Protein AF-A0A813DJP5-F1 (afdb_monomer)

Nearest PDB structures (foldseek):
  6o1g-assembly1_A  TM=7.938E-01  e=1.113E-01  Homo sapiens
  7bzt-assembly1_E  TM=5.078E-01  e=7.254E+00  Homo sapiens

Organism: Polarella glacialis (NCBI:txid89957)

Radius of gyration: 16.46 Å; Cα contacts (8 Å, |Δi|>4): 208; chains: 1; bounding box: 47×40×33 Å

Structure (mmCIF, N/CA/C/O backbone):
data_AF-A0A813DJP5-F1
#
_entry.id   AF-A0A813DJP5-F1
#
loop_
_atom_site.group_PDB
_atom_site.id
_atom_site.type_symbol
_atom_site.label_atom_id
_atom_site.label_alt_id
_atom_site.label_comp_id
_atom_site.label_asym_id
_atom_site.label_entity_id
_atom_site.label_seq_id
_atom_site.pdbx_PDB_ins_code
_atom_site.Cartn_x
_atom_site.Cartn_y
_atom_site.Cartn_z
_atom_site.occupancy
_atom_site.B_iso_or_equiv
_atom_site.auth_seq_id
_atom_site.auth_comp_id
_atom_site.auth_asym_id
_atom_site.auth_atom_id
_atom_site.pdbx_PDB_model_num
ATOM 1 N N . MET A 1 1 ? 3.042 -13.014 6.540 1.00 70.56 1 MET A N 1
ATOM 2 C CA . MET A 1 1 ? 3.331 -11.970 7.543 1.00 70.56 1 MET A CA 1
ATOM 3 C C . MET A 1 1 ? 2.995 -10.644 6.885 1.00 70.56 1 MET A C 1
ATOM 5 O O . MET A 1 1 ? 3.375 -10.482 5.731 1.00 70.56 1 MET A O 1
ATOM 9 N N . PHE A 1 2 ? 2.245 -9.764 7.552 1.00 77.31 2 PHE A N 1
ATOM 10 C CA . PHE A 1 2 ? 2.017 -8.406 7.051 1.00 77.31 2 PHE A CA 1
ATOM 11 C C . PHE A 1 2 ? 2.867 -7.424 7.827 1.00 77.31 2 PHE A C 1
ATOM 13 O O . PHE A 1 2 ? 2.891 -7.485 9.057 1.00 77.31 2 PHE A O 1
ATOM 20 N N . VAL A 1 3 ? 3.509 -6.511 7.111 1.00 79.00 3 VAL A N 1
ATOM 21 C CA . VAL A 1 3 ? 4.264 -5.417 7.714 1.00 79.00 3 VAL A CA 1
ATOM 22 C C . VAL A 1 3 ? 3.640 -4.083 7.324 1.00 79.00 3 VAL A C 1
ATOM 24 O O . VAL A 1 3 ? 3.271 -3.897 6.155 1.00 79.00 3 VAL A O 1
ATOM 27 N N . PRO A 1 4 ? 3.480 -3.161 8.288 1.00 75.62 4 PRO A N 1
ATOM 28 C CA . PRO A 1 4 ? 3.096 -1.798 7.963 1.00 75.62 4 PRO A CA 1
ATOM 29 C C . PRO A 1 4 ? 4.207 -1.156 7.123 1.00 75.62 4 PRO A C 1
ATOM 31 O O . PRO A 1 4 ? 5.389 -1.403 7.373 1.00 75.62 4 PRO A O 1
ATOM 34 N N . ILE A 1 5 ? 3.847 -0.342 6.126 1.00 75.56 5 ILE A N 1
ATOM 35 C CA . ILE A 1 5 ? 4.854 0.382 5.327 1.00 75.56 5 ILE A CA 1
ATOM 36 C C . ILE A 1 5 ? 5.556 1.436 6.194 1.00 75.56 5 ILE A C 1
ATOM 38 O O . ILE A 1 5 ? 6.775 1.589 6.118 1.00 75.56 5 ILE A O 1
ATOM 42 N N . THR A 1 6 ? 4.807 2.094 7.076 1.00 73.44 6 THR A N 1
ATOM 43 C CA . THR A 1 6 ? 5.283 2.991 8.126 1.00 73.44 6 THR A CA 1
ATOM 44 C C . THR A 1 6 ? 4.370 2.908 9.356 1.00 73.44 6 THR A C 1
ATOM 46 O O . THR A 1 6 ? 3.250 2.407 9.301 1.00 73.44 6 THR A O 1
ATOM 49 N N . CYS A 1 7 ? 4.816 3.440 10.496 1.00 58.84 7 CYS A N 1
ATOM 50 C CA . CYS A 1 7 ? 4.000 3.524 11.714 1.00 58.84 7 CYS A CA 1
ATOM 51 C C . CYS A 1 7 ? 2.957 4.670 11.684 1.00 58.84 7 CYS A C 1
ATOM 53 O O . CYS A 1 7 ? 2.565 5.152 12.746 1.00 58.84 7 CYS A O 1
ATOM 55 N N . GLN A 1 8 ? 2.568 5.176 10.507 1.00 68.12 8 GLN A N 1
ATOM 56 C CA . GLN A 1 8 ? 1.659 6.320 10.335 1.00 68.12 8 GLN A CA 1
ATOM 57 C C . GLN A 1 8 ? 0.484 5.965 9.412 1.00 68.12 8 GLN A C 1
ATOM 59 O O . GLN A 1 8 ? 0.581 5.057 8.595 1.00 68.12 8 GLN A O 1
ATOM 64 N N . GLU A 1 9 ? -0.634 6.687 9.547 1.00 83.44 9 GLU A N 1
ATOM 65 C CA . GLU A 1 9 ? -1.794 6.524 8.662 1.00 83.44 9 GLU A CA 1
ATOM 66 C C . GLU A 1 9 ? -1.436 6.924 7.226 1.00 83.44 9 GLU A C 1
ATOM 68 O O . GLU A 1 9 ? -1.031 8.059 6.943 1.00 83.44 9 GLU A O 1
ATOM 73 N N . GLU A 1 10 ? -1.565 5.972 6.312 1.00 90.12 10 GLU A N 1
ATOM 74 C CA . GLU A 1 10 ? -1.119 6.123 4.941 1.00 90.12 10 GLU A CA 1
ATOM 75 C C . GLU A 1 10 ? -1.893 5.226 3.989 1.00 90.12 10 GLU A C 1
ATOM 77 O O . GLU A 1 10 ? -2.332 4.123 4.323 1.00 90.12 10 GLU A O 1
ATOM 82 N N . ALA A 1 11 ? -2.015 5.729 2.773 1.00 93.94 11 ALA A N 1
ATOM 83 C CA . ALA A 1 11 ? -2.603 5.028 1.662 1.00 93.94 11 ALA A CA 1
ATOM 84 C C . ALA A 1 11 ? -1.498 4.356 0.830 1.00 93.94 11 ALA A C 1
ATOM 86 O O . ALA A 1 11 ? -0.405 4.910 0.654 1.00 93.94 11 ALA A O 1
ATOM 87 N N . CYS A 1 12 ? -1.780 3.167 0.315 1.00 94.62 12 CYS A N 1
ATOM 88 C CA . CYS A 1 12 ? -0.886 2.410 -0.541 1.00 94.62 12 CYS A CA 1
ATOM 89 C C . CYS A 1 12 ? -0.710 3.102 -1.894 1.00 94.62 12 CYS A C 1
ATOM 91 O O . CYS A 1 12 ? -1.632 3.722 -2.433 1.00 94.62 12 CYS A O 1
ATOM 93 N N . ARG A 1 13 ? 0.492 3.007 -2.461 1.00 94.88 13 ARG A N 1
ATOM 94 C CA . ARG A 1 13 ? 0.806 3.558 -3.781 1.00 94.88 13 ARG A CA 1
ATOM 95 C C . ARG A 1 13 ? 1.6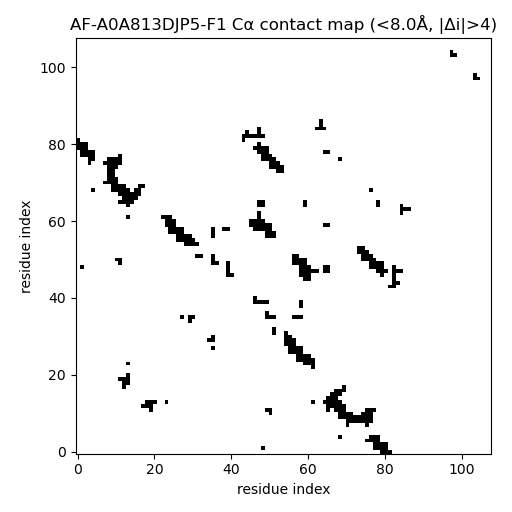53 2.590 -4.599 1.00 94.88 13 ARG A C 1
ATOM 97 O O . ARG A 1 13 ? 2.378 1.755 -4.056 1.00 94.88 13 ARG A O 1
ATOM 104 N N . GLY A 1 14 ? 1.558 2.723 -5.919 1.00 90.94 14 GLY A N 1
ATOM 105 C CA . GLY A 1 14 ? 2.338 1.947 -6.878 1.00 90.94 14 GLY A CA 1
ATOM 106 C C . GLY A 1 14 ? 3.805 2.374 -6.894 1.00 90.94 14 GLY A C 1
ATOM 107 O O . GLY A 1 14 ? 4.484 2.320 -5.873 1.00 90.94 14 GLY A O 1
ATOM 108 N N . ALA A 1 15 ? 4.319 2.784 -8.052 1.00 89.31 15 ALA A N 1
ATOM 109 C CA . ALA A 1 15 ? 5.737 3.109 -8.222 1.00 89.31 15 ALA A CA 1
ATOM 110 C C . ALA A 1 15 ? 6.176 4.391 -7.489 1.00 89.31 15 ALA A C 1
ATOM 112 O O . ALA A 1 15 ? 7.333 4.515 -7.094 1.00 89.31 15 ALA A O 1
ATOM 113 N N . THR A 1 16 ? 5.268 5.352 -7.309 1.00 89.75 16 THR A N 1
ATOM 114 C CA . THR A 1 16 ? 5.553 6.654 -6.681 1.00 89.75 16 THR A CA 1
ATOM 115 C C . THR A 1 16 ? 4.420 7.061 -5.748 1.00 89.75 16 THR A C 1
ATOM 117 O O . THR A 1 16 ? 3.317 6.540 -5.864 1.00 89.75 16 THR A O 1
ATOM 120 N N . ALA A 1 17 ? 4.639 8.043 -4.873 1.00 90.31 17 ALA A N 1
ATOM 121 C CA . ALA A 1 17 ? 3.608 8.515 -3.944 1.00 90.31 17 ALA A CA 1
ATOM 122 C C . ALA A 1 17 ? 2.353 9.100 -4.641 1.00 90.31 17 ALA A C 1
ATOM 124 O O . ALA A 1 17 ? 1.288 9.194 -4.027 1.00 90.31 17 ALA A O 1
ATOM 125 N N . ALA A 1 18 ? 2.470 9.482 -5.919 1.00 90.38 18 ALA A N 1
ATOM 126 C CA . ALA A 1 18 ? 1.365 9.968 -6.748 1.00 90.38 18 ALA A CA 1
ATOM 127 C C . ALA A 1 18 ? 0.644 8.848 -7.526 1.00 90.38 18 ALA A C 1
ATOM 129 O O . ALA A 1 18 ? -0.430 9.086 -8.071 1.00 90.38 18 ALA A O 1
ATOM 130 N N . ASP A 1 19 ? 1.208 7.638 -7.580 1.00 89.19 19 ASP A N 1
ATOM 131 C CA . ASP A 1 19 ? 0.649 6.505 -8.320 1.00 89.19 19 ASP A CA 1
ATOM 132 C C . ASP A 1 19 ? -0.465 5.818 -7.513 1.00 89.19 19 ASP A C 1
ATOM 134 O O . ASP A 1 19 ? -0.216 4.937 -6.685 1.00 89.19 19 ASP A O 1
ATOM 138 N N . ASN A 1 20 ? -1.701 6.268 -7.734 1.00 87.88 20 ASN A N 1
ATOM 139 C CA . ASN A 1 20 ? -2.926 5.783 -7.093 1.00 87.88 20 ASN A CA 1
ATOM 140 C C . ASN A 1 20 ? -3.880 5.073 -8.075 1.00 87.88 20 ASN A C 1
ATOM 142 O O . ASN A 1 20 ? -5.087 5.009 -7.825 1.00 87.88 20 ASN A O 1
ATOM 146 N N . SER A 1 21 ? -3.355 4.581 -9.201 1.00 88.75 21 SER A N 1
ATOM 147 C CA . SER A 1 21 ? -4.173 3.980 -10.256 1.00 88.75 21 SER A CA 1
ATOM 148 C C . SER A 1 21 ? -4.974 2.779 -9.744 1.00 88.75 21 SER A C 1
ATOM 150 O O . SER A 1 21 ? -4.426 1.870 -9.120 1.00 88.75 21 SER A O 1
ATOM 152 N N . ASN A 1 22 ? -6.266 2.734 -10.080 1.00 86.19 22 ASN A N 1
ATOM 153 C CA . ASN A 1 22 ? -7.160 1.620 -9.740 1.00 86.19 22 ASN A CA 1
ATOM 154 C C . ASN A 1 22 ? -6.786 0.296 -10.424 1.00 86.19 22 ASN A C 1
ATOM 156 O O . ASN A 1 22 ? -7.242 -0.756 -10.003 1.00 86.19 22 ASN A O 1
ATOM 160 N N . SER A 1 23 ? -5.914 0.324 -11.433 1.00 87.06 23 SER A N 1
ATOM 161 C CA . SER A 1 23 ? -5.375 -0.883 -12.065 1.00 87.06 23 SER A CA 1
ATOM 162 C C . SER A 1 23 ? -4.438 -1.683 -11.152 1.00 87.06 23 SER A C 1
ATOM 164 O O . SER A 1 23 ? -4.054 -2.796 -11.497 1.00 87.06 23 SER A O 1
ATOM 166 N N . CYS A 1 24 ? -4.000 -1.103 -10.031 1.00 86.06 24 CYS A N 1
ATOM 167 C CA . CYS A 1 24 ? -3.023 -1.711 -9.129 1.00 86.06 24 CYS A CA 1
ATOM 168 C C . CYS A 1 24 ? -3.656 -2.588 -8.037 1.00 86.06 24 CYS A C 1
ATOM 170 O O . CYS A 1 24 ? -2.937 -3.345 -7.372 1.00 86.06 24 CYS A O 1
ATOM 172 N N . TYR A 1 25 ? -4.970 -2.475 -7.838 1.00 90.06 25 TYR A N 1
ATOM 173 C CA . TYR A 1 25 ? -5.693 -3.132 -6.759 1.00 90.06 25 TYR A CA 1
ATOM 174 C C . TYR A 1 25 ? -7.112 -3.524 -7.168 1.00 90.06 25 TYR A C 1
ATOM 176 O O . TYR A 1 25 ? -7.705 -2.976 -8.090 1.00 90.06 25 TYR A O 1
ATOM 184 N N . GLU A 1 26 ? -7.682 -4.456 -6.420 1.00 91.88 26 GLU A N 1
ATOM 185 C CA . GLU A 1 26 ? -9.083 -4.839 -6.511 1.00 91.88 26 GLU A CA 1
ATOM 186 C C . GLU A 1 26 ? -9.831 -4.313 -5.288 1.00 91.88 26 GLU A C 1
ATOM 188 O O . GLU A 1 26 ? -9.399 -4.496 -4.148 1.00 91.88 26 GLU A O 1
ATOM 193 N N . LEU A 1 27 ? -10.967 -3.658 -5.516 1.00 92.19 27 LEU A N 1
ATOM 194 C CA . LEU A 1 27 ? -11.842 -3.220 -4.435 1.00 92.19 27 LEU A CA 1
ATOM 195 C C . LEU A 1 27 ? -12.691 -4.390 -3.944 1.00 92.19 27 LEU A C 1
ATOM 197 O O . LEU A 1 27 ? -13.440 -4.990 -4.714 1.00 92.19 27 LEU A O 1
ATOM 201 N N . VAL A 1 28 ? -12.625 -4.665 -2.644 1.00 90.50 28 VAL A N 1
ATOM 202 C CA . VAL A 1 28 ? -13.418 -5.710 -1.994 1.00 90.50 28 VAL A CA 1
ATOM 203 C C . VAL A 1 28 ? -14.222 -5.143 -0.827 1.00 90.50 28 VAL A C 1
ATOM 205 O O . VAL A 1 28 ? -13.814 -4.203 -0.139 1.00 90.50 28 VAL A O 1
ATOM 208 N N . ALA A 1 29 ? -15.398 -5.725 -0.596 1.00 83.44 29 ALA A N 1
ATOM 209 C CA . ALA A 1 29 ? -16.241 -5.367 0.535 1.00 83.44 29 ALA A CA 1
ATOM 210 C C . ALA A 1 29 ? -15.704 -6.029 1.811 1.00 83.44 29 ALA A C 1
ATOM 212 O O . ALA A 1 29 ? -15.826 -7.240 1.989 1.00 83.44 29 ALA A O 1
ATOM 213 N N . ALA A 1 30 ? -15.141 -5.236 2.721 1.00 86.62 30 ALA A N 1
ATOM 214 C CA . ALA A 1 30 ? -14.694 -5.714 4.024 1.00 86.62 30 ALA A CA 1
ATOM 215 C C . ALA A 1 30 ? -15.132 -4.738 5.117 1.00 86.62 30 ALA A C 1
ATOM 217 O O . ALA A 1 30 ? -14.837 -3.548 5.066 1.00 86.62 30 ALA A O 1
ATOM 218 N N . SER A 1 31 ? -15.817 -5.248 6.139 1.00 87.94 31 SER A N 1
ATOM 219 C CA . SER A 1 31 ? -16.320 -4.436 7.253 1.00 87.94 31 SER A CA 1
ATOM 220 C C . SER A 1 31 ? -15.260 -4.118 8.309 1.00 87.94 31 SER A C 1
ATOM 222 O O . SER A 1 31 ? -15.507 -3.317 9.207 1.00 87.94 31 SER A O 1
ATOM 224 N N . SER A 1 32 ? -14.082 -4.741 8.233 1.00 92.44 32 SER A N 1
ATOM 225 C CA . SER A 1 32 ? -13.013 -4.560 9.207 1.00 92.44 32 SER A CA 1
ATOM 226 C C . SER A 1 32 ? -11.635 -4.791 8.598 1.00 92.44 32 SER A C 1
ATOM 228 O O . SER A 1 32 ? -11.480 -5.487 7.589 1.00 92.44 32 SER A O 1
ATOM 230 N N . PHE A 1 33 ? -10.624 -4.260 9.282 1.00 91.75 33 PHE A N 1
ATOM 231 C CA . PHE A 1 33 ? -9.217 -4.505 8.991 1.00 91.75 33 PHE A CA 1
ATOM 232 C C . PHE A 1 33 ? -8.896 -6.004 8.918 1.00 91.75 33 PHE A C 1
ATOM 234 O O . PHE A 1 33 ? -8.336 -6.476 7.932 1.00 91.75 33 PHE A O 1
ATOM 241 N N . GLY A 1 34 ? -9.318 -6.768 9.933 1.00 92.88 34 GLY A N 1
ATOM 242 C CA . GLY A 1 34 ? -9.085 -8.212 9.990 1.00 92.88 34 GLY A CA 1
ATOM 243 C C . GLY A 1 34 ? -9.703 -8.943 8.801 1.00 92.88 34 GLY A C 1
ATOM 244 O O . GLY A 1 34 ? -9.077 -9.839 8.240 1.00 92.88 34 GLY A O 1
ATOM 245 N N . LYS A 1 35 ? -10.882 -8.503 8.336 1.00 94.06 35 LYS A N 1
ATOM 246 C CA . LYS A 1 35 ? -11.506 -9.115 7.164 1.00 94.06 35 LYS A CA 1
ATOM 247 C C . LYS A 1 35 ? -10.757 -8.805 5.869 1.00 94.06 35 LYS A C 1
ATOM 249 O O . LYS A 1 35 ? -10.603 -9.691 5.033 1.00 94.06 35 LYS A O 1
ATOM 254 N N . CYS A 1 36 ? -10.255 -7.581 5.728 1.00 94.81 36 CYS A N 1
ATOM 255 C CA . CYS A 1 36 ? -9.410 -7.182 4.603 1.00 94.81 36 CYS A CA 1
ATOM 256 C C . CYS A 1 36 ? -8.110 -8.009 4.561 1.00 94.81 36 CYS A C 1
ATOM 258 O O . CYS A 1 36 ? -7.727 -8.546 3.519 1.00 94.81 36 CYS A O 1
ATOM 260 N N . GLN A 1 37 ? -7.500 -8.224 5.730 1.00 93.25 37 GLN A N 1
ATOM 261 C CA . GLN A 1 37 ? -6.326 -9.077 5.889 1.00 93.25 37 GLN A CA 1
ATOM 262 C C . GLN A 1 37 ? -6.605 -10.538 5.495 1.00 93.25 37 GLN A C 1
ATOM 264 O O . GLN A 1 37 ? -5.837 -11.126 4.733 1.00 93.25 37 GLN A O 1
ATOM 269 N N . GLU A 1 38 ? -7.701 -11.132 5.978 1.00 93.44 38 GLU A N 1
ATOM 270 C CA . GLU A 1 38 ? -8.112 -12.495 5.607 1.00 93.44 38 GLU A CA 1
ATOM 271 C C . GLU A 1 38 ? -8.322 -12.645 4.098 1.00 93.44 38 GLU A C 1
ATOM 273 O O . GLU A 1 38 ? -7.877 -13.630 3.509 1.00 93.44 38 GLU A O 1
ATOM 278 N N . MET A 1 39 ? -8.968 -11.664 3.458 1.00 92.69 39 MET A N 1
ATOM 279 C CA . MET A 1 39 ? -9.190 -11.680 2.010 1.00 92.69 39 MET A CA 1
ATOM 280 C C . MET A 1 39 ? -7.869 -11.692 1.243 1.00 92.69 39 MET A C 1
ATOM 282 O O . MET A 1 39 ? -7.706 -12.497 0.325 1.00 92.69 39 MET A O 1
ATOM 286 N N . CYS A 1 40 ? -6.897 -10.881 1.658 1.00 93.94 40 CYS A N 1
ATOM 287 C CA . CYS A 1 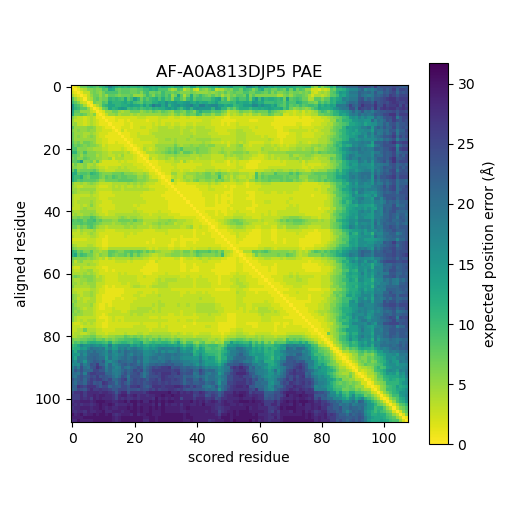40 ? -5.557 -10.925 1.085 1.00 93.94 40 CYS A CA 1
ATOM 288 C C . CYS A 1 40 ? -4.889 -12.302 1.276 1.00 93.94 40 CYS A C 1
ATOM 290 O O . CYS A 1 40 ? -4.369 -12.879 0.320 1.00 93.94 40 CYS A O 1
ATOM 292 N N . LEU A 1 41 ? -4.944 -12.870 2.488 1.00 90.88 41 LEU A N 1
ATOM 293 C CA . LEU A 1 41 ? -4.347 -14.180 2.793 1.00 90.88 41 LEU A CA 1
ATOM 294 C C . LEU A 1 41 ? -4.998 -15.338 2.034 1.00 90.88 41 LEU A C 1
ATOM 296 O O . LEU A 1 41 ? -4.319 -16.316 1.727 1.00 90.88 41 LEU A O 1
ATOM 300 N N . SER A 1 42 ? -6.285 -15.226 1.701 1.00 91.50 42 SER A N 1
ATOM 301 C CA . SER A 1 42 ? -6.989 -16.224 0.890 1.00 91.50 42 SER A CA 1
ATOM 302 C C . SER A 1 42 ? -6.506 -16.275 -0.568 1.00 91.50 42 SER A C 1
ATOM 304 O O . SER A 1 42 ? -6.782 -17.244 -1.272 1.00 91.50 42 SER A O 1
ATOM 306 N N . GLN A 1 43 ? -5.734 -15.272 -1.011 1.00 88.56 43 GLN A N 1
ATOM 307 C CA . GLN A 1 43 ? -5.228 -15.136 -2.379 1.00 88.56 43 GLN A CA 1
ATOM 308 C C . GLN A 1 43 ? -3.692 -14.997 -2.415 1.00 88.56 43 GLN A C 1
ATOM 310 O O . GLN A 1 43 ? -3.165 -14.011 -2.935 1.00 88.56 43 GLN A O 1
ATOM 315 N N . PRO A 1 44 ? -2.922 -15.980 -1.912 1.00 78.94 44 PRO A N 1
ATOM 316 C CA . PRO A 1 44 ? -1.491 -15.820 -1.625 1.00 78.94 44 PRO A CA 1
ATOM 317 C C . PRO A 1 44 ? -0.612 -15.555 -2.858 1.00 78.94 44 PRO A C 1
ATOM 319 O O . PRO A 1 44 ? 0.465 -14.980 -2.736 1.00 78.94 44 PRO A O 1
ATOM 322 N N . ARG A 1 45 ? -1.053 -15.962 -4.056 1.00 81.88 45 ARG A N 1
ATOM 323 C CA . ARG A 1 45 ? -0.327 -15.697 -5.313 1.00 81.88 45 ARG A CA 1
ATOM 324 C C . ARG A 1 45 ? -0.579 -14.293 -5.865 1.00 81.88 45 ARG A C 1
ATOM 326 O O . ARG A 1 45 ? 0.293 -13.743 -6.536 1.00 81.88 45 ARG A O 1
ATOM 333 N N . HIS A 1 46 ? -1.751 -13.733 -5.578 1.00 86.81 46 HIS A N 1
ATOM 334 C CA . HIS A 1 46 ? -2.221 -12.477 -6.158 1.00 86.81 46 HIS A CA 1
ATOM 335 C C . HIS A 1 46 ? -2.022 -11.307 -5.203 1.00 86.81 46 HIS A C 1
ATOM 337 O O . HIS A 1 46 ? -1.590 -10.243 -5.631 1.00 86.81 46 HIS A O 1
ATOM 343 N N . CYS A 1 47 ? -2.255 -11.507 -3.907 1.00 92.62 47 CYS A N 1
ATOM 344 C CA . CYS A 1 47 ? -2.178 -10.426 -2.948 1.00 92.62 47 CYS A CA 1
ATOM 345 C C . CYS A 1 47 ? -0.733 -10.057 -2.592 1.00 92.62 47 CYS A C 1
ATOM 347 O O . CYS A 1 47 ? -0.008 -10.826 -1.952 1.00 92.62 47 CYS A O 1
ATOM 349 N N . LYS A 1 48 ? -0.347 -8.831 -2.943 1.00 93.19 48 LYS A N 1
ATOM 350 C CA . LYS A 1 48 ? 0.917 -8.187 -2.559 1.00 93.19 48 LYS A CA 1
ATOM 351 C C . LYS A 1 48 ? 0.805 -7.366 -1.275 1.00 93.19 48 LYS A C 1
ATOM 353 O O . LYS A 1 48 ? 1.815 -6.970 -0.699 1.00 93.19 48 LYS A O 1
ATOM 358 N N . GLY A 1 49 ? -0.415 -7.125 -0.815 1.00 93.94 49 GLY A N 1
ATOM 359 C CA . GLY A 1 49 ? -0.725 -6.325 0.358 1.00 93.94 49 GLY A CA 1
ATOM 360 C C . GLY A 1 49 ? -2.156 -5.812 0.300 1.00 93.94 49 GLY A C 1
ATOM 361 O O . GLY A 1 49 ? -2.906 -6.155 -0.614 1.00 93.94 49 GLY A O 1
ATOM 362 N N . PHE A 1 50 ? -2.539 -4.988 1.263 1.00 95.44 50 PHE A N 1
ATOM 363 C CA . PHE A 1 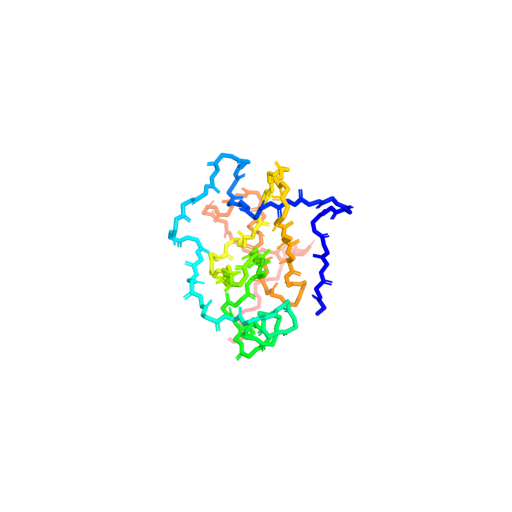50 ? -3.862 -4.384 1.272 1.00 95.44 50 PHE A CA 1
ATOM 364 C C . PHE A 1 50 ? -3.855 -2.978 1.865 1.00 95.44 50 PHE A C 1
ATOM 366 O O . PHE A 1 50 ? -3.011 -2.639 2.698 1.00 95.44 50 PHE A O 1
ATOM 373 N N . GLU A 1 51 ? -4.835 -2.186 1.443 1.00 95.44 51 GLU A N 1
ATOM 374 C CA . GLU A 1 51 ? -5.210 -0.925 2.070 1.00 95.44 51 GLU A CA 1
ATOM 375 C C . GLU A 1 51 ? -6.582 -1.078 2.725 1.00 95.44 51 GLU A C 1
ATOM 377 O O . GLU A 1 51 ? -7.497 -1.651 2.130 1.00 95.44 51 GLU A O 1
ATOM 382 N N . PHE A 1 52 ? -6.749 -0.540 3.930 1.00 94.81 52 PHE A N 1
ATOM 383 C CA . PHE A 1 52 ? -8.055 -0.443 4.573 1.00 94.81 52 PHE A CA 1
ATOM 384 C C . PHE A 1 52 ? -8.369 1.003 4.964 1.00 94.81 52 PHE A C 1
ATOM 386 O O . PHE A 1 52 ? -7.537 1.694 5.553 1.00 94.81 52 PHE A O 1
ATOM 393 N N . SER A 1 53 ? -9.588 1.453 4.661 1.00 92.62 53 SER A N 1
ATOM 394 C CA . SER A 1 53 ? -10.095 2.774 5.048 1.00 92.62 53 SER A CA 1
ATOM 395 C C . SER A 1 53 ? -11.617 2.762 5.181 1.00 92.62 53 SER A C 1
ATOM 397 O O . SER A 1 53 ? -12.306 2.323 4.274 1.00 92.62 53 SER A O 1
ATOM 399 N N . ARG A 1 54 ? -12.176 3.238 6.307 1.00 85.44 54 ARG A N 1
ATOM 400 C CA . ARG A 1 54 ? -13.635 3.443 6.535 1.00 85.44 54 ARG A CA 1
ATOM 401 C C . ARG A 1 54 ? -14.579 2.393 5.881 1.00 85.44 54 ARG A C 1
ATOM 403 O O . ARG A 1 54 ? -15.593 2.762 5.297 1.00 85.44 54 ARG A O 1
ATOM 410 N N . GLY A 1 55 ? -14.261 1.095 5.979 1.00 81.06 55 GLY A N 1
ATOM 411 C CA . GLY A 1 55 ? -15.078 -0.004 5.421 1.00 81.06 55 GLY A CA 1
ATOM 412 C C . GLY A 1 55 ? -14.831 -0.343 3.941 1.00 81.06 55 GLY A C 1
ATOM 413 O O . GLY A 1 55 ? -15.556 -1.144 3.355 1.00 81.06 55 GLY A O 1
ATOM 414 N N . ARG A 1 56 ? -13.809 0.254 3.332 1.00 91.31 56 ARG A N 1
ATOM 415 C CA . ARG A 1 56 ? -13.288 -0.064 2.006 1.00 91.31 56 ARG A CA 1
ATOM 416 C C . ARG A 1 56 ? -11.969 -0.810 2.158 1.00 91.31 56 ARG A C 1
ATOM 418 O O . ARG A 1 56 ? -11.133 -0.444 2.984 1.00 91.31 56 ARG A O 1
ATOM 425 N N . CYS A 1 57 ? -11.805 -1.853 1.360 1.00 94.94 57 CYS A N 1
ATOM 426 C CA . CYS A 1 57 ? -10.596 -2.654 1.317 1.00 94.94 57 CYS A CA 1
ATOM 427 C C . CYS A 1 57 ? -10.101 -2.726 -0.124 1.00 94.94 57 CYS A C 1
ATOM 429 O O . CYS A 1 57 ? -10.864 -3.068 -1.028 1.00 94.94 57 CYS A O 1
ATOM 431 N N . GLU A 1 58 ? -8.837 -2.384 -0.328 1.00 95.12 58 GLU A N 1
ATOM 432 C CA . GLU A 1 58 ? -8.150 -2.533 -1.607 1.00 95.12 58 GLU A CA 1
ATOM 433 C C . GLU A 1 58 ? -7.138 -3.663 -1.469 1.00 95.12 58 GLU A C 1
ATOM 435 O O . GLU A 1 58 ? -6.206 -3.576 -0.672 1.00 95.12 58 GLU A O 1
ATOM 440 N N . ILE A 1 59 ? -7.318 -4.733 -2.238 1.00 95.25 59 ILE A N 1
ATOM 441 C CA . ILE A 1 59 ? -6.359 -5.831 -2.326 1.00 95.25 59 ILE A CA 1
ATOM 442 C C . ILE A 1 59 ? -5.375 -5.492 -3.436 1.00 95.25 59 ILE A C 1
ATOM 444 O O . ILE A 1 59 ? -5.750 -5.428 -4.602 1.00 95.25 59 ILE A O 1
ATOM 448 N N . TRP A 1 60 ? -4.113 -5.269 -3.088 1.00 94.12 60 TRP A N 1
ATOM 449 C CA . TRP A 1 60 ? -3.089 -4.895 -4.058 1.00 94.12 60 TRP A CA 1
ATOM 450 C C . TRP A 1 60 ? -2.601 -6.121 -4.817 1.00 94.12 60 TRP A C 1
ATOM 452 O O . TRP A 1 60 ? -2.080 -7.061 -4.214 1.00 94.12 60 TRP A O 1
ATOM 462 N N . THR A 1 61 ? -2.751 -6.100 -6.139 1.00 92.69 61 THR A N 1
ATOM 463 C CA . THR A 1 61 ? -2.494 -7.253 -7.020 1.00 92.69 61 THR A CA 1
ATOM 464 C C . THR A 1 61 ? -1.437 -6.985 -8.084 1.00 92.69 61 THR A C 1
ATOM 466 O O . THR A 1 61 ? -0.974 -7.923 -8.738 1.00 92.69 61 THR A O 1
ATOM 469 N N . ARG A 1 62 ? -1.003 -5.725 -8.231 1.00 89.62 62 ARG A N 1
ATOM 470 C CA . ARG A 1 62 ? 0.069 -5.327 -9.153 1.00 89.62 62 ARG A CA 1
ATOM 471 C C . ARG A 1 62 ? 1.296 -6.250 -9.013 1.00 89.62 62 ARG A C 1
ATOM 473 O O . ARG A 1 62 ? 1.747 -6.442 -7.886 1.00 89.62 62 ARG A O 1
ATOM 480 N N . PRO A 1 63 ? 1.886 -6.784 -10.101 1.00 87.44 63 PRO A N 1
ATOM 481 C CA . PRO A 1 63 ? 2.982 -7.758 -10.018 1.00 87.44 63 PRO A CA 1
ATOM 482 C C . PRO A 1 63 ? 4.176 -7.316 -9.162 1.00 87.44 63 PRO A C 1
ATOM 484 O O . PRO A 1 63 ? 4.700 -8.108 -8.380 1.00 87.44 63 PRO A O 1
ATOM 487 N N . GLU A 1 64 ? 4.563 -6.049 -9.268 1.00 86.81 64 GLU A N 1
ATOM 488 C CA . GLU A 1 64 ? 5.679 -5.443 -8.538 1.00 86.81 64 GLU A CA 1
ATOM 489 C C . GLU A 1 64 ? 5.298 -5.018 -7.108 1.00 86.81 64 GLU A C 1
ATOM 491 O O . GLU A 1 64 ? 6.152 -4.588 -6.338 1.00 86.81 64 GLU A O 1
ATOM 496 N N . GLY A 1 65 ? 4.022 -5.145 -6.736 1.00 89.38 65 GLY A N 1
ATOM 497 C CA . GLY A 1 65 ? 3.503 -4.845 -5.409 1.00 89.38 65 GLY A CA 1
ATOM 498 C C . GLY A 1 65 ? 3.341 -3.358 -5.107 1.00 89.38 65 GLY A C 1
ATOM 499 O O . GLY A 1 65 ? 3.178 -2.520 -5.998 1.00 89.38 65 GLY A O 1
ATOM 500 N N . ILE A 1 66 ? 3.338 -3.056 -3.809 1.00 91.69 66 ILE A N 1
ATOM 501 C CA . ILE A 1 66 ? 3.195 -1.704 -3.267 1.00 91.69 66 ILE A CA 1
ATOM 502 C C . ILE A 1 66 ? 4.601 -1.134 -3.095 1.00 91.69 66 ILE A C 1
ATOM 504 O O . ILE A 1 66 ? 5.298 -1.541 -2.169 1.00 91.69 66 ILE A O 1
ATOM 508 N N . LEU A 1 67 ? 5.046 -0.211 -3.947 1.00 90.00 67 LEU A N 1
ATOM 509 C CA . LEU A 1 67 ? 6.421 0.315 -3.883 1.00 90.00 67 LEU A CA 1
ATOM 510 C C . LEU A 1 67 ? 6.506 1.661 -3.160 1.00 90.00 67 LEU A C 1
ATOM 512 O O . LEU A 1 67 ? 7.588 2.048 -2.721 1.00 90.00 67 LEU A O 1
ATOM 516 N N . SER A 1 68 ? 5.376 2.334 -2.952 1.00 91.50 68 SER A N 1
ATOM 517 C CA . SER A 1 68 ? 5.317 3.625 -2.277 1.00 91.50 68 SER A CA 1
ATOM 518 C C . SER A 1 68 ? 4.077 3.738 -1.386 1.00 91.50 68 SER A C 1
ATOM 520 O O . SER A 1 68 ? 3.207 2.867 -1.374 1.00 91.50 68 SER A O 1
ATOM 522 N N . SER A 1 69 ? 3.998 4.823 -0.627 1.00 92.75 69 SER A N 1
ATOM 523 C CA . SER A 1 69 ? 2.840 5.185 0.180 1.00 92.75 69 SER A CA 1
ATOM 524 C C . SER A 1 69 ? 2.668 6.700 0.198 1.00 92.75 69 SER A C 1
ATOM 526 O O . SER A 1 69 ? 3.550 7.460 -0.213 1.00 92.75 69 SER A O 1
ATOM 528 N N . TYR A 1 70 ? 1.501 7.152 0.641 1.00 93.19 70 TYR A N 1
A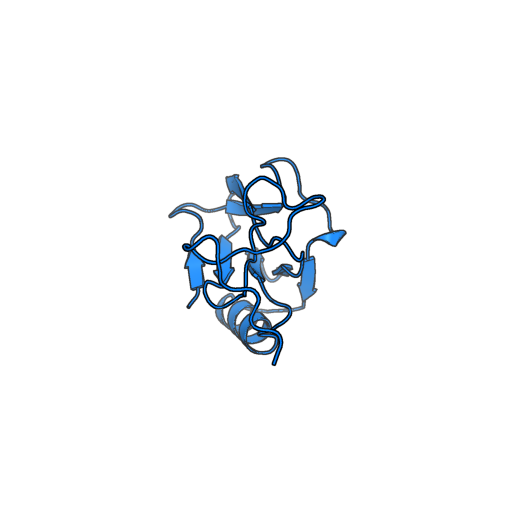TOM 529 C CA . TYR A 1 70 ? 1.203 8.568 0.806 1.00 93.19 70 TYR A CA 1
ATOM 530 C C . TYR A 1 70 ? 0.484 8.786 2.131 1.00 93.19 70 TYR A C 1
ATOM 532 O O . TYR A 1 70 ? -0.548 8.162 2.382 1.00 93.19 70 TYR A O 1
ATOM 540 N N . LYS A 1 71 ? 1.009 9.689 2.964 1.00 93.62 71 LYS A N 1
ATOM 541 C CA . LYS A 1 71 ? 0.417 10.013 4.268 1.00 93.62 71 LYS A CA 1
ATOM 542 C C . LYS A 1 71 ? -1.003 10.525 4.082 1.00 93.62 71 LYS A C 1
ATOM 544 O O . LYS A 1 71 ? -1.212 11.557 3.445 1.00 93.62 71 LYS A O 1
ATOM 549 N N . LEU A 1 72 ? -1.966 9.798 4.632 1.00 91.88 72 LEU A N 1
ATOM 550 C CA . LEU A 1 72 ? -3.376 10.111 4.478 1.00 91.88 72 LEU A CA 1
ATOM 551 C C . LEU A 1 72 ? -4.153 9.581 5.677 1.00 91.88 72 LEU A C 1
ATOM 553 O O . LEU A 1 72 ? -4.196 8.381 5.929 1.00 91.88 72 LEU A O 1
ATOM 557 N N . THR A 1 73 ? -4.783 10.497 6.403 1.00 92.81 73 THR A N 1
ATOM 558 C CA . THR A 1 73 ? -5.498 10.181 7.639 1.00 92.81 73 THR A CA 1
ATOM 559 C C . THR A 1 73 ? -6.671 9.231 7.403 1.00 92.81 73 THR A C 1
ATOM 561 O O . THR A 1 73 ? -7.478 9.440 6.495 1.00 92.81 73 THR A O 1
ATOM 564 N N . GLY A 1 74 ? -6.797 8.217 8.259 1.00 91.19 74 GLY A N 1
ATOM 565 C CA . GLY A 1 74 ? -7.837 7.186 8.193 1.00 91.19 74 GLY A CA 1
ATOM 566 C C . GLY A 1 74 ? -7.577 6.053 7.193 1.00 91.19 74 GLY A C 1
ATOM 567 O O . GLY A 1 74 ? -8.500 5.286 6.909 1.00 91.19 74 GLY A O 1
ATOM 568 N N . PHE A 1 75 ? -6.353 5.955 6.669 1.00 93.44 75 PHE A N 1
ATOM 569 C CA . PHE A 1 75 ? -5.905 4.886 5.779 1.00 93.44 75 PHE A CA 1
ATOM 570 C C . PHE A 1 75 ? -4.810 4.065 6.449 1.00 93.44 75 PHE A C 1
ATOM 572 O O . PHE A 1 75 ? -4.016 4.580 7.239 1.00 93.44 75 PHE A O 1
ATOM 579 N N . THR A 1 76 ? -4.768 2.773 6.147 1.00 93.00 76 THR A N 1
ATOM 580 C CA . THR A 1 76 ? -3.679 1.908 6.599 1.00 93.00 76 THR A CA 1
ATOM 581 C C . THR A 1 76 ? -3.238 0.994 5.478 1.00 93.00 76 THR A C 1
ATOM 583 O O . THR A 1 76 ? -4.063 0.281 4.908 1.00 93.00 76 THR A O 1
ATOM 586 N N . CYS A 1 77 ? -1.936 0.998 5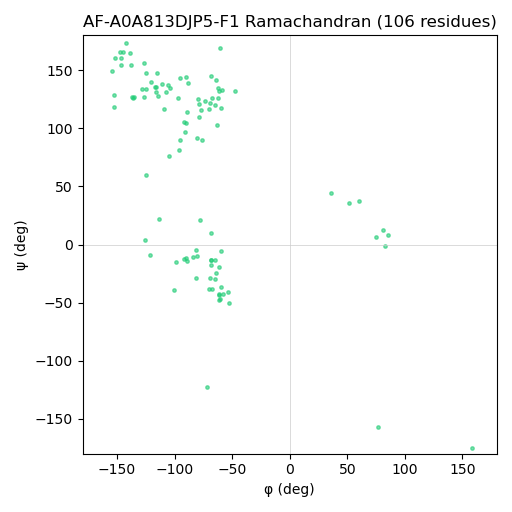.196 1.00 94.75 77 CYS A N 1
ATOM 587 C CA . CYS A 1 77 ? -1.332 0.229 4.122 1.00 94.75 77 CYS A CA 1
ATOM 588 C C . CYS A 1 77 ? -0.384 -0.847 4.662 1.00 94.75 77 CYS A C 1
ATOM 590 O O . CYS A 1 77 ? 0.540 -0.555 5.426 1.00 94.75 77 CYS A O 1
ATOM 592 N N . PHE A 1 78 ? -0.587 -2.090 4.225 1.00 93.25 78 PHE A N 1
ATOM 593 C CA . PHE A 1 78 ? 0.206 -3.243 4.645 1.00 93.25 78 PHE A CA 1
ATOM 594 C C . PHE A 1 78 ? 0.723 -4.025 3.448 1.00 93.25 78 PHE A C 1
ATOM 596 O O . PHE A 1 78 ? -0.036 -4.365 2.541 1.00 93.25 78 PHE A O 1
ATOM 603 N N . ARG A 1 79 ? 2.008 -4.383 3.477 1.00 91.81 79 ARG A N 1
ATOM 604 C CA . ARG A 1 79 ? 2.610 -5.306 2.505 1.00 91.81 79 ARG A CA 1
ATOM 605 C C . ARG A 1 79 ? 2.510 -6.736 3.006 1.00 91.81 79 ARG A C 1
ATOM 607 O O . ARG A 1 79 ? 2.641 -6.987 4.201 1.00 91.81 79 ARG A O 1
ATOM 614 N N . ASN A 1 80 ? 2.296 -7.672 2.089 1.00 89.88 80 ASN A N 1
ATOM 615 C CA . ASN A 1 80 ? 2.416 -9.097 2.362 1.00 89.88 80 ASN A CA 1
ATOM 616 C C . ASN A 1 80 ? 3.857 -9.543 2.077 1.00 89.88 80 ASN A C 1
ATOM 618 O O . ASN A 1 80 ? 4.213 -9.723 0.917 1.00 89.88 80 ASN A O 1
ATOM 622 N N . ASP A 1 81 ? 4.669 -9.780 3.106 1.00 80.00 81 ASP A N 1
ATOM 623 C CA . ASP A 1 81 ? 6.074 -10.197 2.928 1.00 80.00 81 ASP A CA 1
ATOM 624 C C . ASP A 1 81 ? 6.225 -11.602 2.343 1.00 80.00 81 ASP A C 1
ATOM 626 O O . ASP A 1 81 ? 7.291 -11.980 1.864 1.00 80.00 81 ASP A O 1
ATOM 630 N N . LEU A 1 82 ? 5.159 -12.403 2.393 1.00 78.75 82 LEU A N 1
ATOM 631 C CA . LEU A 1 82 ? 5.139 -13.719 1.759 1.00 78.75 82 LEU A CA 1
ATOM 632 C C . LEU A 1 82 ? 4.788 -13.633 0.277 1.00 78.75 82 LEU A C 1
ATOM 634 O O . LEU A 1 82 ? 4.891 -14.636 -0.430 1.00 78.75 82 LEU A O 1
ATOM 638 N N . ALA A 1 83 ? 4.344 -12.468 -0.199 1.00 74.94 83 ALA A N 1
ATOM 639 C CA . ALA A 1 83 ? 4.119 -12.292 -1.612 1.00 74.94 83 ALA A CA 1
ATOM 640 C C . ALA A 1 83 ? 5.478 -12.331 -2.317 1.00 74.94 83 ALA A C 1
ATOM 642 O O . ALA A 1 83 ? 6.367 -11.555 -1.963 1.00 74.94 83 ALA A O 1
ATOM 643 N N . PRO A 1 84 ? 5.661 -13.187 -3.335 1.00 62.06 84 PRO A N 1
ATOM 644 C CA . PRO A 1 84 ? 6.853 -13.117 -4.154 1.00 62.06 84 PRO A CA 1
ATOM 645 C C . PRO A 1 84 ? 6.848 -11.762 -4.872 1.00 62.06 84 PRO A C 1
ATOM 647 O O . PRO A 1 84 ? 6.076 -11.543 -5.814 1.00 62.06 84 PRO A O 1
ATOM 650 N N . VAL A 1 85 ? 7.662 -10.835 -4.370 1.00 60.56 85 VAL A N 1
ATOM 651 C CA . VAL A 1 85 ? 8.042 -9.597 -5.047 1.00 60.56 85 VAL A CA 1
ATOM 652 C C . VAL A 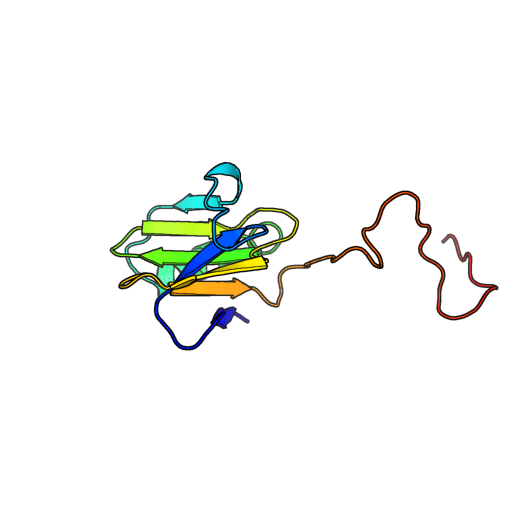1 85 ? 9.361 -9.908 -5.733 1.00 60.56 85 VAL A C 1
ATOM 654 O O . VAL A 1 85 ? 10.436 -9.806 -5.146 1.00 60.56 85 VAL A O 1
ATOM 657 N N . PHE A 1 86 ? 9.277 -10.376 -6.975 1.00 59.03 86 PHE A N 1
ATOM 658 C CA . PHE A 1 86 ? 10.464 -10.511 -7.806 1.00 59.03 86 PHE A CA 1
ATOM 659 C C . PHE A 1 86 ? 10.841 -9.117 -8.297 1.00 59.03 86 PHE A C 1
ATOM 661 O O . PHE A 1 86 ? 10.363 -8.662 -9.333 1.00 59.03 86 PHE A O 1
ATOM 668 N N . SER A 1 87 ? 11.678 -8.419 -7.532 1.00 58.38 87 SER A N 1
ATOM 669 C CA . SER A 1 87 ? 12.355 -7.237 -8.052 1.00 58.38 87 SER A CA 1
ATOM 670 C C . SER A 1 87 ? 13.379 -7.703 -9.086 1.00 58.38 87 SER A C 1
ATOM 672 O O . SER A 1 87 ? 14.246 -8.515 -8.748 1.00 58.38 87 SER A O 1
ATOM 674 N N . PRO A 1 88 ? 13.303 -7.238 -10.340 1.00 56.31 88 PRO A N 1
ATOM 675 C CA . PRO A 1 88 ? 14.332 -7.558 -11.306 1.00 56.31 88 PRO A CA 1
ATOM 676 C C . PRO A 1 88 ? 15.677 -7.003 -10.834 1.00 56.31 88 PRO A C 1
ATOM 678 O O . PRO A 1 88 ? 15.780 -5.831 -10.469 1.00 56.31 88 PRO A O 1
ATOM 681 N N . VAL A 1 89 ? 16.718 -7.832 -10.882 1.00 64.00 89 VAL A N 1
ATOM 682 C CA . VAL A 1 89 ? 18.092 -7.353 -10.700 1.00 64.00 89 VAL A CA 1
ATOM 683 C C . VAL A 1 89 ? 18.396 -6.375 -11.840 1.00 64.00 89 VAL A C 1
ATOM 685 O O . VAL A 1 89 ? 18.167 -6.696 -13.009 1.00 64.00 89 VAL A O 1
ATOM 688 N N . ASP A 1 90 ? 18.842 -5.167 -11.493 1.00 61.84 90 ASP A N 1
ATOM 689 C CA . ASP A 1 90 ? 19.222 -4.096 -12.426 1.00 61.84 90 ASP A CA 1
ATOM 690 C C . ASP A 1 90 ? 18.161 -3.755 -13.497 1.00 61.84 90 ASP A C 1
ATOM 692 O O . ASP A 1 90 ? 18.484 -3.457 -14.646 1.00 61.84 90 ASP A O 1
ATOM 696 N N . GLY A 1 91 ? 16.868 -3.819 -13.152 1.00 68.19 91 GLY A N 1
ATOM 697 C CA . GLY A 1 91 ? 15.777 -3.396 -14.046 1.00 68.19 91 GLY A CA 1
ATOM 698 C C . GLY A 1 91 ? 15.318 -4.430 -15.087 1.00 68.19 91 GLY A C 1
ATOM 699 O O . GLY A 1 91 ? 14.351 -4.174 -15.799 1.00 68.19 91 GLY A O 1
ATOM 700 N N . GLY A 1 92 ? 15.935 -5.619 -15.148 1.00 66.38 92 GLY A N 1
ATOM 701 C CA . GLY A 1 92 ? 15.279 -6.846 -15.641 1.00 66.38 92 GLY A CA 1
ATOM 702 C C . GLY A 1 92 ? 15.057 -7.001 -17.142 1.00 66.38 92 GLY A C 1
ATOM 703 O O . GLY A 1 92 ? 14.417 -7.969 -17.547 1.00 66.38 92 GLY A O 1
ATOM 704 N N . LYS A 1 93 ? 15.571 -6.095 -17.975 1.00 75.12 93 LYS A N 1
ATOM 705 C CA . LYS A 1 93 ? 15.428 -6.180 -19.434 1.00 75.12 93 LYS A CA 1
ATOM 706 C C . LYS A 1 93 ? 16.671 -6.810 -20.074 1.00 75.12 93 LYS A C 1
ATOM 708 O O . LYS A 1 93 ? 17.781 -6.345 -19.837 1.00 75.12 93 LYS A O 1
ATOM 713 N N . ASP A 1 94 ? 16.477 -7.864 -20.871 1.00 68.50 94 ASP A N 1
ATOM 714 C CA . ASP A 1 94 ? 17.524 -8.572 -21.634 1.00 68.50 94 ASP A CA 1
ATOM 715 C C . ASP A 1 94 ? 18.652 -9.185 -20.773 1.00 68.50 94 ASP A C 1
ATOM 717 O O . ASP A 1 94 ? 19.830 -9.190 -21.140 1.00 68.50 94 ASP A O 1
ATOM 721 N N . ARG A 1 95 ? 18.302 -9.721 -19.593 1.00 66.19 95 ARG A N 1
ATOM 722 C CA . ARG A 1 95 ? 19.255 -10.332 -18.650 1.00 66.19 95 ARG A CA 1
ATOM 723 C C . ARG A 1 95 ? 18.984 -11.823 -18.468 1.00 66.19 95 ARG A C 1
ATOM 725 O O . ARG A 1 95 ? 17.866 -12.224 -18.169 1.00 66.19 95 ARG A O 1
ATOM 732 N N . ALA A 1 96 ? 20.031 -12.637 -18.574 1.00 7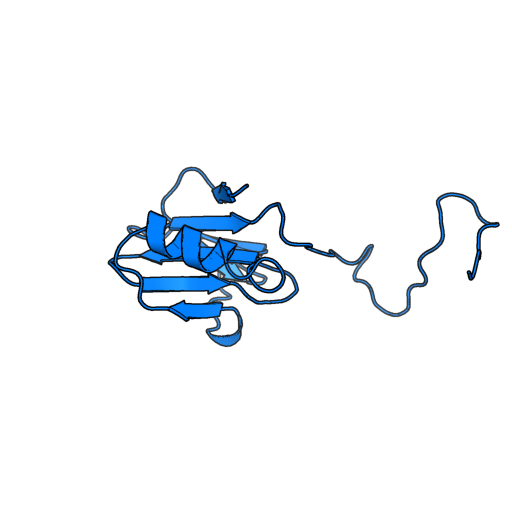2.12 96 ALA A N 1
ATOM 733 C CA . ALA A 1 96 ? 19.996 -14.028 -18.132 1.00 72.12 96 ALA A CA 1
ATOM 734 C C . ALA A 1 96 ? 20.384 -14.120 -16.649 1.00 72.12 96 ALA A C 1
ATOM 736 O O . ALA A 1 96 ? 21.339 -13.469 -16.215 1.00 72.12 96 ALA A O 1
ATOM 737 N N . CYS A 1 97 ? 19.691 -14.961 -15.882 1.00 68.88 97 CYS A N 1
ATOM 738 C CA . CYS A 1 97 ? 20.114 -15.324 -14.533 1.00 68.88 97 CYS A CA 1
ATOM 739 C C . CYS A 1 97 ? 21.366 -16.205 -14.633 1.00 68.88 97 CYS A C 1
ATOM 741 O O . CYS A 1 97 ? 21.309 -17.296 -15.197 1.00 68.88 97 CYS A O 1
ATOM 743 N N . ARG A 1 98 ? 22.501 -15.747 -14.100 1.00 65.25 98 ARG A N 1
ATOM 744 C CA . ARG A 1 98 ? 23.696 -16.582 -13.917 1.00 65.25 98 ARG A CA 1
ATOM 745 C C . ARG A 1 98 ? 23.974 -16.691 -12.423 1.00 65.25 98 ARG A C 1
ATOM 747 O O . ARG A 1 98 ? 23.876 -15.693 -11.713 1.00 65.25 98 ARG A O 1
ATOM 754 N N . GLY A 1 99 ? 24.273 -17.900 -11.951 1.00 57.12 99 GLY A N 1
ATOM 755 C CA . GLY A 1 99 ? 24.695 -18.121 -10.567 1.00 57.12 99 GLY A CA 1
ATOM 756 C C . GLY A 1 99 ? 25.987 -17.363 -10.243 1.00 57.12 99 GLY A C 1
ATOM 757 O O . GLY A 1 99 ? 26.668 -16.869 -11.140 1.00 57.12 99 GLY A O 1
ATOM 758 N N . ALA A 1 100 ? 26.352 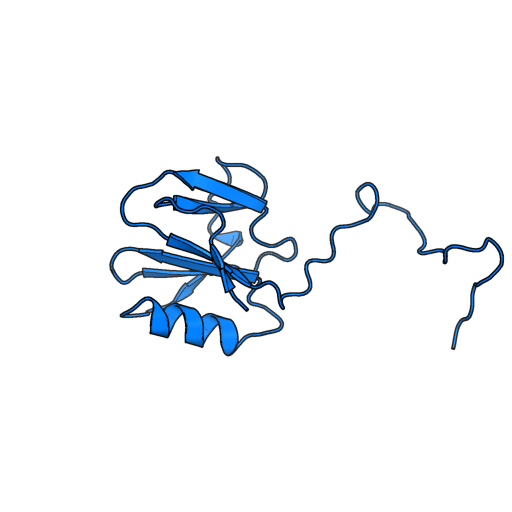-17.295 -8.961 1.00 57.56 100 ALA A N 1
ATOM 759 C CA . ALA A 1 100 ? 27.541 -16.579 -8.478 1.00 57.56 100 ALA A CA 1
ATOM 760 C C . ALA A 1 100 ? 28.883 -17.079 -9.067 1.00 57.56 100 ALA A C 1
ATOM 762 O O . ALA A 1 100 ? 29.926 -16.478 -8.820 1.00 57.56 100 ALA A O 1
ATOM 763 N N . THR A 1 101 ? 28.874 -18.157 -9.856 1.00 56.47 101 THR A N 1
ATOM 764 C CA . THR A 1 101 ? 30.033 -18.683 -10.580 1.00 56.47 101 THR A CA 1
ATOM 765 C C . THR A 1 101 ? 29.767 -18.697 -12.087 1.00 56.47 101 THR A C 1
ATOM 767 O O . THR A 1 101 ? 28.684 -19.041 -12.562 1.00 56.47 101 THR A O 1
ATOM 770 N N . SER A 1 102 ? 30.785 -18.344 -12.871 1.00 55.84 102 SER A N 1
ATOM 771 C CA . SER A 1 102 ? 30.735 -18.197 -14.332 1.00 55.84 102 SER A CA 1
ATOM 772 C C . SER A 1 102 ? 30.538 -19.505 -15.125 1.00 55.84 102 SER A C 1
ATOM 774 O O . SER A 1 102 ? 30.645 -19.479 -16.349 1.00 55.84 102 SER A O 1
ATOM 776 N N . LEU A 1 103 ? 30.223 -20.634 -14.474 1.00 54.09 103 LEU A N 1
ATOM 777 C CA . LEU A 1 103 ? 30.170 -21.964 -15.104 1.00 54.09 103 LEU A CA 1
ATOM 778 C C . LEU A 1 103 ? 28.854 -22.749 -14.943 1.00 54.09 103 LEU A C 1
ATOM 780 O O . LEU A 1 103 ? 28.771 -23.883 -15.405 1.00 54.09 103 LEU A O 1
ATOM 784 N N . GLY A 1 104 ? 27.811 -22.192 -14.326 1.00 49.59 104 GLY A N 1
ATOM 785 C CA . GLY A 1 104 ? 26.593 -22.953 -14.021 1.00 49.59 104 GLY A CA 1
ATOM 786 C C . GLY A 1 104 ? 25.392 -22.657 -14.922 1.00 49.59 104 GLY A C 1
ATOM 787 O O . GLY A 1 104 ? 24.462 -22.008 -14.459 1.00 49.59 104 GLY A O 1
ATOM 788 N N . ASN A 1 105 ? 25.358 -23.162 -16.160 1.00 57.00 105 ASN A N 1
ATOM 789 C CA . ASN A 1 105 ? 24.091 -23.366 -16.883 1.00 57.00 105 ASN A CA 1
ATOM 790 C C . ASN A 1 105 ? 23.668 -24.828 -16.690 1.00 57.00 105 ASN A C 1
ATOM 792 O O . ASN A 1 105 ? 23.947 -25.670 -17.538 1.00 57.00 105 ASN A O 1
ATOM 796 N N . SER A 1 106 ? 23.042 -25.153 -15.560 1.00 53.66 106 SER A N 1
ATOM 797 C CA . SER A 1 106 ? 22.397 -26.462 -15.402 1.00 53.66 106 SER A CA 1
ATOM 798 C C . SER A 1 106 ? 20.944 -26.338 -15.848 1.00 53.66 106 SER A C 1
ATOM 800 O O . SER A 1 106 ? 20.103 -25.859 -15.093 1.00 53.66 106 SER A O 1
ATOM 802 N N . ALA A 1 107 ? 20.665 -26.718 -17.095 1.00 46.81 107 ALA A N 1
ATOM 803 C CA . ALA A 1 107 ? 19.317 -27.099 -17.499 1.00 46.81 107 ALA A CA 1
ATOM 804 C C . ALA A 1 107 ? 19.046 -28.485 -16.898 1.00 46.81 107 ALA A C 1
ATOM 806 O O . ALA A 1 107 ? 19.857 -29.392 -17.086 1.00 46.81 107 ALA A O 1
ATOM 807 N N . SER A 1 108 ? 17.975 -28.612 -16.114 1.00 48.97 108 SER A N 1
ATOM 808 C CA . SER A 1 108 ? 17.409 -29.919 -15.749 1.00 48.97 108 SER A CA 1
ATOM 809 C C . SER A 1 108 ? 16.445 -30.366 -16.836 1.00 48.97 108 SER A C 1
ATOM 811 O O . SER A 1 108 ? 15.731 -29.475 -17.352 1.00 48.97 108 SER A O 1
#

Mean predicted aligned error: 9.92 Å

Secondary structure (DSSP, 8-state):
-EEESSSS-EEEESSSTT---GGGEEEEE-SSHHHHHHHHHT-TTT-SEEEEETTEEEEE--TT---EEEE-TTEEEEEETTS---PPGGG-SS-----SSTT-----

InterPro domains:
  IPR003609 PAN/Apple domain [PS50948] (7-77)

Solvent-accessible surface area (backbone atoms only — not comparable to full-atom values): 6273 Å² total; per-residue (Å²): 99,75,43,65,79,56,102,59,47,15,35,61,11,33,88,37,60,83,34,70,61,69,87,38,39,46,82,45,91,21,89,42,65,69,51,40,51,49,56,32,64,75,34,57,90,50,25,24,20,38,31,39,36,96,53,42,19,34,38,26,46,34,76,76,34,70,66,29,50,34,85,34,87,71,23,40,32,34,39,28,74,72,25,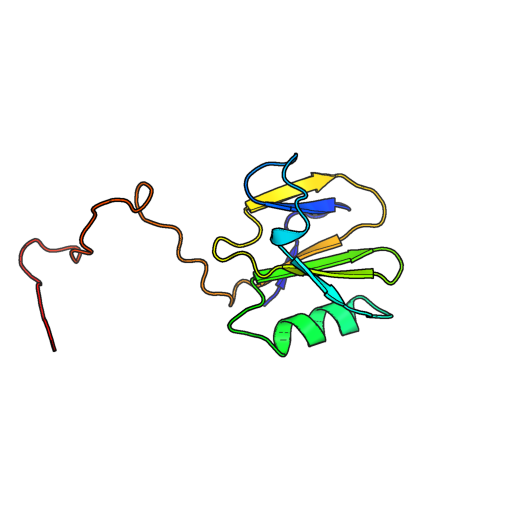82,61,77,73,52,75,94,76,56,73,97,67,81,93,69,58,103,50,100,78,63,84,79,82,129

pLDDT: mean 82.05, std 13.8, range [46.81, 95.44]

Sequence (108 aa):
MFVPITCQEEACRGATAADNSNSCYELVAASSFGKCQEMCLSQPRHCKGFEFSRGRCEIWTRPEGILSSYKLTGFTCFRNDLAPVFSPVDGGKDRACRGATSLGNSAS

Foldseek 3Di:
DKDFPDPAAKDFAAQEQPHPDPVQWDKDFDQDPVRLVVVLVVPQAQAQWWKDAPRIITGGRHQQHGNDIYHDPRMTIIGDPSHPNPDQDPRPPPDDDDPPDPPDPDDD